Protein AF-S8D5F2-F1 (afdb_monomer)

Nearest PDB structures (foldseek):
  3f8p-assembly1_B  TM=5.602E-01  e=1.508E+00  Saccharolobus solfataricus
  7ona-assembly1_A  TM=5.920E-01  e=3.541E+00  synthetic construct
  7on7-assembly2_B  TM=5.333E-01  e=2.949E+00  synthetic construct
  2zbw-assembly1_A  TM=5.363E-01  e=5.105E+00  Thermus thermophilus HB8
  6o8h-assembly1_A  TM=4.421E-01  e=6.130E+00  [Bacillus] caldotenax

Radius of gyration: 17.45 Å; Cα contacts (8 Å, |Δi|>4): 218; chains: 1; bounding box: 49×61×34 Å

Secondary structure (DSSP, 8-state):
--PPP----TTTT--SS-B---EEPPPHHHHHHHHHTT--HHHHHHTTEEEETTSTTEEEEEEEETTEEEEEEEEETTT--EEE-BT-----BTGGGGTT-SS-EEESSHHHHHHHHHTT--SEEE-SS---SS---SPPPPS--

Foldseek 3Di:
DDDDPDPPDLVVVPPDFWADAAWDADDPVVCVVVVVVVQHPVLCVVQVWTAHPVDPQKIWGFADDPNHTFWIWIAHPPVRDIDIIPRGDQDWRLNVQQVPPPDAAEDADPVVQSVVVSVVHSRYTYGPHGDDPDDDPDDDDPPDD

Solvent-accessible surface area (backbone atoms only — not comparable to full-atom values): 8841 Å² total; per-residue (Å²): 139,80,82,79,79,77,83,83,56,83,76,71,79,62,74,85,66,55,55,69,79,63,72,38,78,66,49,71,71,58,49,50,60,34,48,76,70,68,43,53,69,67,58,37,55,78,57,45,49,29,20,35,69,94,38,86,63,27,41,30,45,49,24,37,55,88,88,39,80,44,38,39,41,37,35,34,68,87,81,64,46,72,53,65,42,49,73,44,65,93,51,42,37,47,50,63,52,41,69,91,51,96,63,76,46,81,38,56,40,68,66,56,30,49,53,38,36,72,73,70,41,59,38,32,24,12,46,76,69,55,84,68,98,62,82,75,90,66,80,75,77,71,97,78,132

Mean predicted aligned error: 8.4 Å

Sequence (145 aa):
MCLEAMDSDPINRIRSRVLVESLEPLGDELLAYFAERKISEGTLRRNNVMQVADRKGTIAFAYKRNGLFVGCKYRTVDEKRFWQARNTEKVLYGLDDIVGADAIVIVEGEIDKLSLEEAGYCNCVSVPAGAPQTVSSKELPPIDQ

InterPro domains:
  IPR027032 Twinkle-like protein [PTHR12873] (22-139)
  IPR034154 Archaeal primase DnaG/twinkle-like, TOPRIM domain [cd01029] (102-131)

Organism: NCBI:txid192259

pLDDT: mean 86.68, std 18.02, range [28.08, 98.75]

Structure (mmCIF, N/CA/C/O backbone):
data_AF-S8D5F2-F1
#
_entry.id   AF-S8D5F2-F1
#
loop_
_atom_site.group_PDB
_atom_site.id
_atom_site.type_symbol
_atom_site.label_atom_id
_atom_site.label_alt_id
_atom_site.label_comp_id
_atom_site.label_asym_id
_atom_site.label_entity_id
_atom_site.label_seq_id
_atom_site.pdbx_PDB_ins_code
_atom_site.Cartn_x
_atom_site.Cartn_y
_atom_site.Cartn_z
_atom_site.occupancy
_atom_site.B_iso_or_equiv
_atom_site.auth_seq_id
_atom_site.auth_comp_id
_atom_site.auth_asym_id
_atom_site.auth_atom_id
_atom_site.pdbx_PDB_model_num
ATOM 1 N N . MET A 1 1 ? 7.718 -46.760 1.731 1.00 33.97 1 MET A N 1
ATOM 2 C CA . MET A 1 1 ? 7.342 -45.539 2.470 1.00 33.97 1 MET A CA 1
ATOM 3 C C . MET A 1 1 ? 8.050 -44.374 1.806 1.00 33.97 1 MET A C 1
ATOM 5 O O . MET A 1 1 ? 9.232 -44.187 2.050 1.00 33.97 1 MET A O 1
ATOM 9 N N . CYS A 1 2 ? 7.372 -43.664 0.910 1.00 28.08 2 CYS A N 1
ATOM 10 C CA . CYS A 1 2 ? 7.868 -42.401 0.371 1.00 28.08 2 CYS A CA 1
ATOM 11 C C . CYS A 1 2 ? 6.977 -41.316 0.965 1.00 28.08 2 CYS A C 1
ATOM 13 O O . CYS A 1 2 ? 5.763 -41.367 0.793 1.00 28.08 2 CYS A O 1
ATOM 15 N N . LEU A 1 3 ? 7.587 -40.431 1.751 1.00 31.59 3 LEU A N 1
ATOM 16 C CA . LEU A 1 3 ? 6.941 -39.262 2.329 1.00 31.59 3 LEU A CA 1
ATOM 17 C C . LEU A 1 3 ? 6.460 -38.362 1.188 1.00 31.59 3 LEU A C 1
ATOM 19 O O . LEU A 1 3 ? 7.270 -37.906 0.382 1.00 31.59 3 LEU A O 1
ATOM 23 N N . GLU A 1 4 ? 5.153 -38.124 1.120 1.00 31.86 4 GLU A N 1
ATOM 24 C CA . GLU A 1 4 ? 4.598 -37.042 0.316 1.00 31.86 4 GLU A CA 1
ATOM 25 C C . GLU A 1 4 ? 5.087 -35.724 0.922 1.00 31.86 4 GLU A C 1
ATOM 27 O O . GLU A 1 4 ? 4.869 -35.440 2.103 1.00 31.86 4 GLU A O 1
ATOM 32 N N . ALA A 1 5 ? 5.824 -34.950 0.128 1.00 35.91 5 ALA A N 1
ATOM 33 C CA . ALA A 1 5 ? 6.259 -33.620 0.507 1.00 35.91 5 ALA A CA 1
ATOM 34 C C . ALA A 1 5 ? 5.017 -32.747 0.720 1.00 35.91 5 ALA A C 1
ATOM 36 O O . ALA A 1 5 ? 4.216 -32.553 -0.194 1.00 35.91 5 ALA A O 1
ATOM 37 N N . MET A 1 6 ? 4.848 -32.246 1.944 1.00 36.91 6 MET A N 1
ATOM 38 C CA . MET A 1 6 ? 3.843 -31.239 2.254 1.00 36.91 6 MET A CA 1
ATOM 39 C C . MET A 1 6 ? 4.216 -29.961 1.501 1.00 36.91 6 MET A C 1
ATOM 41 O O . MET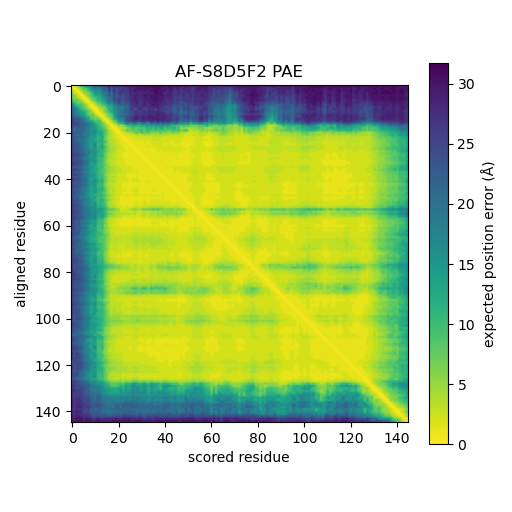 A 1 6 ? 5.208 -29.311 1.819 1.00 36.91 6 MET A O 1
ATOM 45 N N . ASP A 1 7 ? 3.427 -29.652 0.478 1.00 43.16 7 ASP A N 1
ATOM 46 C CA . ASP A 1 7 ? 3.532 -28.464 -0.363 1.00 43.16 7 ASP A CA 1
ATOM 47 C C . ASP A 1 7 ? 3.284 -27.215 0.510 1.00 43.16 7 ASP A C 1
ATOM 49 O O . ASP A 1 7 ? 2.152 -26.906 0.889 1.00 43.16 7 ASP A O 1
ATOM 53 N N . SER A 1 8 ? 4.368 -26.568 0.947 1.00 40.97 8 SER A N 1
ATOM 54 C CA . SER A 1 8 ? 4.374 -25.573 2.029 1.00 40.97 8 SER A CA 1
ATOM 55 C C . SER A 1 8 ? 4.253 -24.124 1.556 1.00 40.97 8 SER A C 1
ATOM 57 O O . SER A 1 8 ? 4.534 -23.216 2.338 1.00 40.97 8 SER A O 1
ATOM 59 N N . ASP A 1 9 ? 3.864 -23.882 0.302 1.00 48.25 9 ASP A N 1
ATOM 60 C CA . ASP A 1 9 ? 3.762 -22.525 -0.235 1.00 48.25 9 ASP A CA 1
ATOM 61 C C . ASP A 1 9 ? 2.292 -22.069 -0.357 1.00 48.25 9 ASP A C 1
ATOM 63 O O . ASP A 1 9 ? 1.594 -22.435 -1.314 1.00 48.25 9 ASP A O 1
ATOM 67 N N . PRO A 1 10 ? 1.768 -21.278 0.603 1.00 47.66 10 PRO A N 1
ATOM 68 C CA . PRO A 1 10 ? 0.375 -20.827 0.601 1.00 47.66 10 PRO A CA 1
ATOM 69 C C . PRO A 1 10 ? 0.013 -19.971 -0.624 1.00 47.66 10 PRO A C 1
ATOM 71 O O . PRO A 1 10 ? -1.173 -19.806 -0.919 1.00 47.66 10 PRO A O 1
ATOM 74 N N . ILE A 1 11 ? 1.005 -19.474 -1.371 1.00 50.41 11 ILE A N 1
ATOM 75 C CA . ILE A 1 11 ? 0.811 -18.715 -2.612 1.00 50.41 11 ILE A CA 1
ATOM 76 C C . ILE A 1 11 ? 0.283 -19.616 -3.745 1.00 50.41 11 ILE A C 1
ATOM 78 O O . ILE A 1 11 ? -0.539 -19.182 -4.554 1.00 50.41 11 ILE A O 1
ATOM 82 N N . ASN A 1 12 ? 0.672 -20.895 -3.793 1.00 42.06 12 ASN A N 1
ATOM 83 C CA . ASN A 1 12 ? 0.370 -21.771 -4.935 1.00 42.06 12 ASN A CA 1
ATOM 84 C C . ASN A 1 12 ? -1.067 -22.332 -4.938 1.00 42.06 12 ASN A C 1
ATOM 86 O O . ASN A 1 12 ? -1.575 -22.744 -5.984 1.00 42.06 12 ASN A O 1
ATOM 90 N N . ARG A 1 13 ? -1.760 -22.323 -3.790 1.00 43.31 13 ARG A N 1
ATOM 91 C CA . ARG A 1 13 ? -3.104 -22.918 -3.636 1.00 43.31 13 ARG A CA 1
ATOM 92 C C . ARG A 1 13 ? -4.239 -22.044 -4.201 1.00 43.31 13 ARG A C 1
ATOM 94 O O . ARG A 1 13 ? -5.366 -22.515 -4.332 1.00 43.31 13 ARG A O 1
ATOM 101 N N . ILE A 1 14 ? -3.955 -20.795 -4.586 1.00 48.59 14 ILE A N 1
ATOM 102 C CA . ILE A 1 14 ? -4.936 -19.769 -5.001 1.00 48.59 14 ILE A CA 1
ATOM 103 C C . ILE A 1 14 ? -4.869 -19.524 -6.523 1.00 48.59 14 ILE A C 1
ATOM 105 O O . ILE A 1 14 ? -4.909 -18.401 -7.010 1.00 48.59 14 ILE A O 1
ATOM 109 N N . ARG A 1 15 ? -4.743 -20.583 -7.329 1.00 47.06 15 ARG A N 1
ATOM 110 C CA . ARG A 1 15 ? -4.660 -20.452 -8.798 1.00 47.06 15 ARG A CA 1
ATOM 111 C C . ARG A 1 15 ? -5.998 -20.388 -9.542 1.00 47.06 15 ARG A C 1
ATOM 113 O O . ARG A 1 15 ? -5.987 -20.341 -10.766 1.00 47.06 15 ARG A O 1
ATOM 120 N N . SER A 1 16 ? -7.158 -20.383 -8.880 1.00 49.75 16 SER A N 1
ATOM 121 C CA . SER A 1 16 ? -8.408 -20.620 -9.622 1.00 49.75 16 SER A CA 1
ATOM 122 C C . SER A 1 16 ? -9.163 -19.392 -10.151 1.00 49.75 16 SER A C 1
ATOM 124 O O . SER A 1 16 ? -10.033 -19.612 -10.991 1.00 49.75 16 SER A O 1
ATOM 126 N N . ARG A 1 17 ? -8.890 -18.128 -9.758 1.00 64.31 17 ARG A N 1
ATOM 127 C CA . ARG A 1 17 ? -9.692 -16.981 -10.279 1.00 64.31 17 ARG A CA 1
ATOM 128 C C . ARG A 1 17 ? -8.997 -15.631 -10.497 1.00 64.31 17 ARG A C 1
ATOM 130 O O . ARG A 1 17 ? -9.383 -14.938 -11.439 1.00 64.31 17 ARG A O 1
ATOM 137 N N . VAL A 1 18 ? -8.011 -15.243 -9.687 1.00 69.38 18 VAL A N 1
ATOM 138 C CA . VAL A 1 18 ? -7.370 -13.919 -9.809 1.00 69.38 18 VAL A CA 1
ATOM 139 C C . VAL A 1 18 ? -6.188 -13.994 -10.773 1.00 69.38 18 VAL A C 1
ATOM 141 O O . VAL A 1 18 ? -5.288 -14.811 -10.591 1.00 69.38 18 VAL A O 1
ATOM 144 N N . LEU A 1 19 ? -6.181 -13.139 -11.797 1.00 77.75 19 LEU A N 1
ATOM 145 C CA . LEU A 1 19 ? -5.074 -13.053 -12.752 1.00 77.75 19 LEU A CA 1
ATOM 146 C C . LEU A 1 19 ? -4.102 -11.963 -12.308 1.00 77.75 19 LEU A C 1
ATOM 148 O O . LEU A 1 19 ? -4.399 -10.774 -12.451 1.00 77.75 19 LEU A O 1
ATOM 152 N N . VAL A 1 20 ? -2.955 -12.383 -11.779 1.00 83.44 20 VAL A N 1
ATOM 153 C CA . VAL A 1 20 ? -1.899 -11.502 -11.268 1.00 83.44 20 VAL A CA 1
ATOM 154 C C . VAL A 1 20 ? -0.629 -11.588 -12.100 1.00 83.44 20 VAL A C 1
ATOM 156 O O . VAL A 1 20 ? -0.319 -12.632 -12.670 1.00 83.44 20 VAL A O 1
ATOM 159 N N . GLU A 1 21 ? 0.104 -10.478 -12.148 1.00 88.88 21 GLU A N 1
ATOM 160 C CA . GLU A 1 21 ? 1.493 -10.460 -12.617 1.00 88.88 21 GLU A CA 1
ATOM 161 C C . GLU A 1 21 ? 2.389 -11.283 -11.666 1.00 88.88 21 GLU A C 1
ATOM 163 O O . GLU A 1 21 ? 2.044 -11.463 -10.496 1.00 88.88 21 GLU A O 1
ATOM 168 N N . SER A 1 22 ? 3.525 -11.791 -12.159 1.00 92.50 22 SER A N 1
ATOM 169 C CA . SER A 1 22 ? 4.485 -12.548 -11.341 1.00 92.50 22 SER A CA 1
ATOM 170 C C . SER A 1 22 ? 5.084 -11.645 -10.261 1.00 92.50 22 SER A C 1
ATOM 172 O O . SER A 1 22 ? 5.640 -10.594 -10.587 1.00 92.50 22 SER A O 1
ATOM 174 N N . LEU A 1 23 ? 4.940 -12.030 -8.990 1.00 94.44 23 LEU A N 1
ATOM 175 C CA . LEU A 1 23 ? 5.378 -11.233 -7.843 1.00 94.44 23 LEU A CA 1
ATOM 176 C C . LEU A 1 23 ? 6.634 -11.820 -7.204 1.00 94.44 23 LEU A C 1
ATOM 178 O O . LEU A 1 23 ? 6.739 -13.034 -7.038 1.00 94.44 23 LEU A O 1
ATOM 182 N N . GLU A 1 24 ? 7.529 -10.948 -6.758 1.00 95.56 24 GLU A N 1
ATOM 183 C CA . GLU A 1 24 ? 8.738 -11.309 -6.017 1.00 95.56 24 GLU A CA 1
ATOM 184 C C . GLU A 1 24 ? 9.010 -10.317 -4.867 1.00 95.56 24 GLU A C 1
ATOM 186 O O . GLU A 1 24 ? 8.381 -9.250 -4.807 1.00 95.56 24 GLU A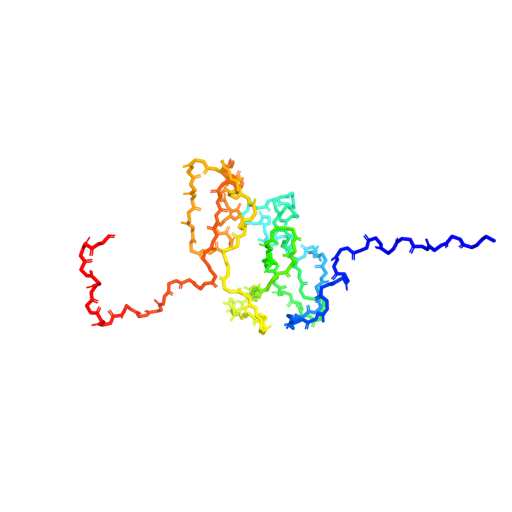 O 1
ATOM 191 N N . PRO A 1 25 ? 9.896 -10.654 -3.910 1.00 96.75 25 PRO A N 1
ATOM 192 C CA . PRO A 1 25 ? 10.306 -9.729 -2.856 1.00 96.75 25 PRO A CA 1
ATOM 193 C C . PRO A 1 25 ? 10.882 -8.417 -3.407 1.00 96.75 25 PRO A C 1
ATOM 195 O O . PRO A 1 25 ? 11.438 -8.382 -4.501 1.00 96.75 25 PRO A O 1
ATOM 198 N N . LEU A 1 26 ? 10.769 -7.336 -2.631 1.00 97.75 26 LEU A N 1
ATOM 199 C CA . LEU A 1 26 ? 11.324 -6.035 -3.008 1.00 97.75 26 LEU A CA 1
ATOM 200 C C . LEU A 1 26 ? 12.853 -6.104 -3.132 1.00 97.75 26 LEU A C 1
ATOM 202 O O . LEU A 1 26 ? 13.530 -6.551 -2.209 1.00 97.75 26 LEU A O 1
ATOM 206 N N . GLY A 1 27 ? 13.382 -5.616 -4.250 1.00 96.88 27 GLY A N 1
ATOM 207 C CA . GLY A 1 27 ? 14.812 -5.393 -4.442 1.00 96.88 27 GLY A CA 1
ATOM 208 C C . GLY A 1 27 ? 15.277 -4.044 -3.889 1.00 96.88 27 GLY A C 1
ATOM 209 O O . GLY A 1 27 ? 14.467 -3.170 -3.564 1.00 96.88 27 GLY A O 1
ATOM 210 N N . ASP A 1 28 ? 16.597 -3.856 -3.851 1.00 97.31 28 ASP A N 1
ATOM 211 C CA . ASP A 1 28 ? 17.270 -2.700 -3.237 1.00 97.31 28 ASP A CA 1
ATOM 212 C C . ASP A 1 28 ? 16.729 -1.341 -3.699 1.00 97.31 28 ASP A C 1
ATOM 214 O O . ASP A 1 28 ? 16.591 -0.418 -2.900 1.00 97.31 28 ASP A O 1
ATOM 218 N N . GLU A 1 29 ? 16.377 -1.213 -4.978 1.00 96.06 29 GLU A N 1
ATOM 219 C CA . GLU A 1 29 ? 15.839 0.029 -5.544 1.00 96.06 29 GLU A CA 1
ATOM 220 C C . GLU A 1 29 ? 14.498 0.426 -4.911 1.00 96.06 29 GLU A C 1
ATOM 222 O O . GLU A 1 29 ? 14.302 1.579 -4.521 1.00 96.06 29 GLU A O 1
ATOM 227 N N . LEU A 1 30 ? 13.575 -0.527 -4.761 1.00 98.00 30 LEU A N 1
ATOM 228 C CA . LEU A 1 30 ? 12.279 -0.254 -4.144 1.00 98.00 30 LEU A CA 1
ATOM 229 C C . L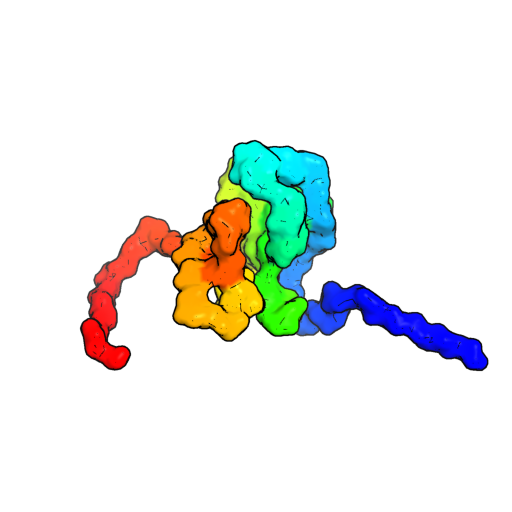EU A 1 30 ? 12.383 -0.158 -2.621 1.00 98.00 30 LEU A C 1
ATOM 231 O O . LEU A 1 30 ? 11.666 0.640 -2.015 1.00 98.00 30 LEU A O 1
ATOM 235 N N . LEU A 1 31 ? 13.303 -0.899 -1.999 1.00 98.44 31 LEU A N 1
ATOM 236 C CA . LEU A 1 31 ? 13.620 -0.719 -0.582 1.00 98.44 31 LEU A CA 1
ATOM 237 C C . LEU A 1 31 ? 14.141 0.699 -0.312 1.00 98.44 31 LEU A C 1
ATOM 239 O O . LEU A 1 31 ? 13.656 1.358 0.607 1.00 98.44 31 LEU A O 1
ATOM 243 N N . ALA A 1 32 ? 15.044 1.216 -1.150 1.00 98.12 32 ALA A N 1
ATOM 244 C CA . ALA A 1 32 ? 15.529 2.592 -1.057 1.00 98.12 32 ALA A CA 1
ATOM 245 C C . ALA A 1 32 ? 14.393 3.614 -1.241 1.00 98.12 32 ALA A C 1
ATOM 247 O O . ALA A 1 32 ? 14.257 4.539 -0.437 1.00 98.12 32 ALA A O 1
ATOM 248 N N . TYR A 1 33 ? 13.513 3.403 -2.226 1.00 98.00 33 TYR A N 1
ATOM 249 C CA . TYR A 1 33 ? 12.329 4.241 -2.447 1.00 98.00 33 TYR A CA 1
ATOM 250 C C . TYR A 1 33 ? 11.424 4.347 -1.205 1.00 98.00 33 TYR A C 1
ATOM 252 O O . TYR A 1 33 ? 10.907 5.428 -0.890 1.00 98.00 33 TYR A O 1
ATOM 260 N N . PHE A 1 34 ? 11.201 3.237 -0.496 1.00 98.50 34 PHE A N 1
ATOM 261 C CA . PHE A 1 34 ? 10.403 3.226 0.732 1.00 98.50 34 PHE A CA 1
ATOM 262 C C . PHE A 1 34 ? 11.165 3.789 1.938 1.00 98.50 34 PHE A C 1
ATOM 264 O O . PHE A 1 34 ? 10.570 4.498 2.753 1.00 98.50 34 PHE A O 1
ATOM 271 N N . ALA A 1 35 ? 12.479 3.578 2.014 1.00 98.31 35 ALA A N 1
ATOM 272 C CA . ALA A 1 35 ? 13.324 4.150 3.058 1.00 98.31 35 ALA A CA 1
ATOM 273 C C . ALA A 1 35 ? 13.345 5.691 3.015 1.00 98.31 35 ALA A C 1
ATOM 275 O O . ALA A 1 35 ? 13.276 6.344 4.060 1.00 98.31 35 ALA A O 1
ATOM 276 N N . GLU A 1 36 ? 13.350 6.297 1.822 1.00 98.06 36 GLU A N 1
ATOM 277 C CA . GLU A 1 36 ? 13.182 7.751 1.654 1.00 98.06 36 GLU A CA 1
ATOM 278 C C . GLU A 1 36 ? 11.856 8.257 2.242 1.00 98.06 36 GLU A C 1
ATOM 280 O O . GLU A 1 36 ? 11.792 9.357 2.793 1.00 98.06 36 GLU A O 1
ATOM 285 N N . ARG A 1 37 ? 10.811 7.422 2.189 1.00 97.56 37 ARG A N 1
ATOM 286 C CA . ARG A 1 37 ? 9.475 7.679 2.754 1.00 97.56 37 ARG A CA 1
ATOM 287 C C . ARG A 1 37 ? 9.346 7.300 4.223 1.00 97.56 37 ARG A C 1
ATOM 289 O O . ARG A 1 37 ? 8.253 7.400 4.768 1.00 97.56 37 ARG A O 1
ATOM 296 N N . LYS A 1 38 ? 10.447 6.894 4.859 1.00 98.38 38 LYS A N 1
ATOM 297 C CA . LYS A 1 38 ? 10.488 6.453 6.260 1.00 98.38 38 LYS A CA 1
ATOM 298 C C . LYS A 1 38 ? 9.591 5.242 6.533 1.00 98.38 38 LYS A C 1
ATOM 300 O O . LYS A 1 38 ? 9.065 5.116 7.628 1.00 98.38 38 LYS A O 1
ATOM 305 N N . ILE A 1 39 ? 9.447 4.356 5.547 1.00 98.75 39 ILE A N 1
ATOM 306 C CA . ILE A 1 39 ? 8.759 3.073 5.700 1.00 98.75 39 ILE A CA 1
ATOM 307 C C . ILE A 1 39 ? 9.815 1.973 5.787 1.00 98.75 39 ILE A C 1
ATOM 309 O O . ILE A 1 39 ? 10.649 1.821 4.894 1.00 98.75 39 ILE A O 1
ATOM 313 N N . SER A 1 40 ? 9.791 1.225 6.884 1.00 98.50 40 SER A N 1
ATOM 314 C CA . SER A 1 40 ? 10.725 0.147 7.180 1.00 98.50 40 SER A CA 1
ATOM 315 C C . SER A 1 40 ? 10.407 -1.121 6.388 1.00 98.50 40 SER A C 1
ATOM 317 O O . SER A 1 40 ? 9.257 -1.420 6.064 1.00 98.50 40 SER A O 1
ATOM 319 N N . GLU A 1 41 ? 11.430 -1.941 6.145 1.00 98.25 41 GLU A N 1
ATOM 320 C CA . GLU A 1 41 ? 11.250 -3.261 5.530 1.00 98.25 41 GLU A CA 1
ATOM 321 C C . GLU A 1 41 ? 10.325 -4.171 6.359 1.00 98.25 41 GLU A C 1
ATOM 323 O O . GLU A 1 41 ? 9.570 -4.972 5.807 1.00 98.25 41 GLU A O 1
ATOM 328 N N . GLY A 1 42 ? 10.334 -4.021 7.689 1.00 98.31 42 GLY A N 1
ATOM 329 C CA . GLY A 1 42 ? 9.435 -4.745 8.588 1.00 98.31 42 GLY A CA 1
ATOM 330 C C . GLY A 1 42 ? 7.965 -4.471 8.273 1.00 98.31 42 GLY A C 1
ATOM 331 O O . GLY A 1 42 ? 7.190 -5.417 8.101 1.00 98.31 42 GLY A O 1
ATOM 332 N N . THR A 1 43 ? 7.611 -3.195 8.117 1.00 98.62 43 THR A N 1
ATOM 333 C CA . THR A 1 43 ? 6.266 -2.759 7.720 1.00 98.62 43 THR A CA 1
ATOM 334 C C . THR A 1 43 ? 5.916 -3.260 6.325 1.00 98.62 43 THR A C 1
ATOM 336 O O . THR A 1 43 ? 4.853 -3.855 6.146 1.00 98.62 43 THR A O 1
ATOM 339 N N . LEU A 1 44 ? 6.816 -3.122 5.342 1.00 98.62 44 LEU A N 1
ATOM 340 C CA . LEU A 1 44 ? 6.595 -3.620 3.973 1.00 98.62 44 LEU A CA 1
ATOM 341 C C . LEU A 1 44 ? 6.289 -5.123 3.956 1.00 98.62 44 LEU A C 1
ATOM 343 O O . LEU A 1 44 ? 5.325 -5.557 3.322 1.00 98.62 44 LEU A O 1
ATOM 347 N N . ARG A 1 45 ? 7.065 -5.908 4.711 1.00 97.81 45 ARG A N 1
ATOM 348 C CA . ARG A 1 45 ? 6.895 -7.358 4.824 1.00 97.81 45 ARG A CA 1
ATOM 349 C C . ARG A 1 45 ? 5.578 -7.732 5.500 1.00 97.81 45 ARG A C 1
ATOM 351 O O . ARG A 1 45 ? 4.862 -8.574 4.962 1.00 97.81 45 ARG A O 1
ATOM 358 N N . ARG A 1 46 ? 5.222 -7.111 6.636 1.00 97.38 46 ARG A N 1
ATOM 359 C CA . ARG A 1 46 ? 3.936 -7.371 7.326 1.00 97.38 46 ARG A CA 1
ATOM 360 C C . ARG A 1 46 ? 2.747 -7.100 6.402 1.00 97.38 46 ARG A C 1
ATOM 362 O O . ARG A 1 46 ? 1.762 -7.834 6.409 1.00 97.38 46 ARG A O 1
ATOM 369 N N . ASN A 1 47 ? 2.895 -6.082 5.561 1.00 97.94 47 ASN A N 1
ATOM 370 C CA . ASN A 1 47 ? 1.886 -5.626 4.622 1.00 97.94 47 ASN A CA 1
ATOM 371 C C . ASN A 1 47 ? 1.832 -6.397 3.302 1.00 97.94 47 ASN A C 1
ATOM 373 O O . ASN A 1 47 ? 0.910 -6.178 2.526 1.00 97.94 47 ASN A O 1
ATOM 377 N N . ASN A 1 48 ? 2.748 -7.333 3.049 1.00 96.69 48 ASN A N 1
ATOM 378 C CA . ASN A 1 48 ? 2.835 -8.047 1.771 1.00 96.69 48 ASN A CA 1
ATOM 379 C C . ASN A 1 48 ? 3.037 -7.090 0.580 1.00 96.69 48 ASN A C 1
ATOM 381 O O . ASN A 1 48 ? 2.455 -7.281 -0.491 1.00 96.69 48 ASN A O 1
ATOM 385 N N . VAL A 1 49 ? 3.858 -6.053 0.771 1.00 98.25 49 VAL A N 1
ATOM 386 C CA . VAL A 1 49 ? 4.330 -5.218 -0.335 1.00 98.25 49 VAL A CA 1
ATOM 387 C C . VAL A 1 49 ? 5.405 -5.994 -1.090 1.00 98.25 49 VAL A C 1
ATOM 389 O O . VAL A 1 49 ? 6.375 -6.471 -0.503 1.00 98.25 49 VAL A O 1
ATOM 392 N N . MET A 1 50 ? 5.208 -6.135 -2.394 1.00 97.62 50 MET A N 1
ATOM 393 C CA . MET A 1 50 ? 6.055 -6.910 -3.298 1.00 97.62 50 MET A CA 1
ATOM 394 C C . MET A 1 50 ? 6.396 -6.073 -4.533 1.00 97.62 50 MET A C 1
ATOM 396 O O . MET A 1 50 ? 5.957 -4.927 -4.661 1.00 97.62 50 MET A O 1
ATOM 400 N N . GLN A 1 51 ? 7.152 -6.648 -5.463 1.00 97.69 51 GLN A N 1
ATOM 401 C CA . GLN A 1 51 ? 7.366 -6.077 -6.791 1.00 97.69 51 GLN A CA 1
ATOM 402 C C . GLN A 1 51 ? 6.976 -7.055 -7.891 1.00 97.69 51 GLN A C 1
ATOM 404 O O . GLN A 1 51 ? 6.821 -8.250 -7.646 1.00 97.69 51 GLN A O 1
ATOM 409 N N . VAL A 1 52 ? 6.807 -6.538 -9.106 1.00 96.69 52 VAL A N 1
ATOM 410 C CA . VAL A 1 52 ? 6.601 -7.371 -10.295 1.00 96.69 52 VAL A CA 1
ATOM 411 C C . VAL A 1 52 ? 7.955 -7.805 -10.851 1.00 96.69 52 VAL A C 1
ATOM 413 O O . VAL A 1 52 ? 8.750 -6.948 -11.232 1.00 96.69 52 VAL A O 1
ATOM 416 N N . ALA A 1 53 ? 8.179 -9.116 -10.954 1.00 91.94 53 ALA A N 1
ATOM 417 C CA . ALA A 1 53 ? 9.467 -9.691 -11.355 1.00 91.94 53 ALA A CA 1
ATOM 418 C C . ALA A 1 53 ? 9.948 -9.193 -12.730 1.00 91.94 53 ALA A C 1
ATOM 420 O O . ALA A 1 53 ? 11.080 -8.748 -12.897 1.00 91.94 53 ALA A O 1
ATOM 421 N N . ASP A 1 54 ? 9.046 -9.166 -13.712 1.00 88.81 54 ASP A N 1
ATOM 422 C CA . ASP A 1 54 ? 9.383 -8.807 -15.095 1.00 88.81 54 ASP A CA 1
ATOM 423 C C . ASP A 1 54 ? 9.147 -7.319 -15.416 1.00 88.81 54 ASP A C 1
ATOM 425 O O . ASP A 1 54 ? 9.146 -6.914 -16.583 1.00 88.81 54 ASP A O 1
ATOM 429 N N . ARG A 1 55 ? 8.902 -6.475 -14.401 1.00 91.19 55 ARG A N 1
ATOM 430 C CA . ARG A 1 55 ? 8.639 -5.043 -14.597 1.00 91.19 55 ARG A CA 1
ATOM 431 C C . ARG A 1 55 ? 9.282 -4.198 -13.504 1.00 91.19 55 ARG A C 1
ATOM 433 O O . ARG A 1 55 ? 8.671 -3.876 -12.485 1.00 91.19 55 ARG A O 1
ATOM 440 N N . LYS A 1 56 ? 10.507 -3.760 -13.792 1.00 91.19 56 LYS A N 1
ATOM 441 C CA . LYS A 1 56 ? 11.296 -2.864 -12.942 1.00 91.19 56 LYS A CA 1
ATOM 442 C C . LYS A 1 56 ? 10.482 -1.653 -12.454 1.00 91.19 56 LYS A C 1
ATOM 444 O O . LYS A 1 56 ? 9.665 -1.103 -13.192 1.00 91.19 56 LYS A O 1
ATOM 449 N N . GLY A 1 57 ? 10.702 -1.253 -11.200 1.00 95.19 57 GLY A N 1
ATOM 450 C CA . GLY A 1 57 ? 10.079 -0.063 -10.609 1.00 95.19 57 GLY A CA 1
ATOM 451 C C . GLY A 1 57 ? 8.566 -0.182 -10.385 1.00 95.19 57 GLY A C 1
ATOM 452 O O . GLY A 1 57 ? 7.893 0.835 -10.203 1.00 95.19 57 GLY A O 1
ATOM 453 N N . THR A 1 58 ? 8.012 -1.399 -10.421 1.00 97.88 58 THR A N 1
ATOM 454 C CA . THR A 1 58 ? 6.585 -1.646 -10.184 1.00 97.88 58 THR A CA 1
ATOM 455 C C . THR A 1 58 ? 6.359 -2.251 -8.811 1.00 97.88 58 THR A C 1
ATOM 457 O O . THR A 1 58 ? 6.706 -3.402 -8.560 1.00 97.88 58 THR A O 1
ATOM 460 N N . ILE A 1 59 ? 5.711 -1.476 -7.949 1.00 98.31 59 ILE A N 1
ATOM 461 C CA . ILE A 1 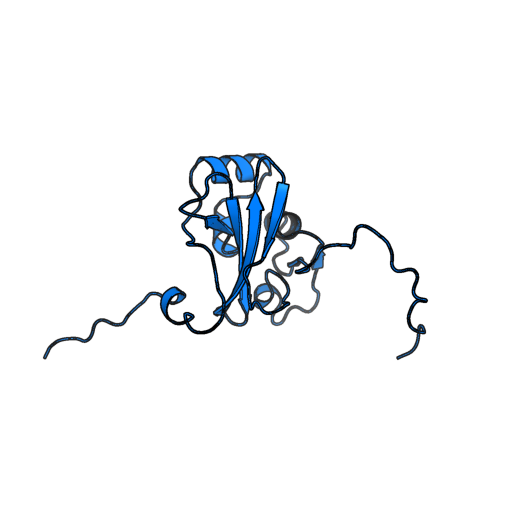59 ? 5.268 -1.894 -6.622 1.00 98.31 59 ILE A CA 1
ATOM 462 C C . ILE A 1 59 ? 3.950 -2.655 -6.765 1.00 98.31 59 ILE A C 1
ATOM 464 O O . ILE A 1 59 ? 3.055 -2.221 -7.494 1.00 98.31 59 ILE A O 1
ATOM 468 N N . ALA A 1 60 ? 3.819 -3.756 -6.035 1.00 97.75 60 ALA A N 1
ATOM 469 C CA . ALA A 1 60 ? 2.623 -4.574 -5.933 1.00 97.75 60 ALA A CA 1
ATOM 470 C C . ALA A 1 60 ? 2.113 -4.583 -4.483 1.00 97.75 60 ALA A C 1
ATOM 472 O O . ALA A 1 60 ? 2.800 -5.029 -3.566 1.00 97.75 60 ALA A O 1
ATOM 473 N N . PHE A 1 61 ? 0.886 -4.109 -4.281 1.00 97.69 61 PHE A N 1
ATOM 474 C CA . PHE A 1 61 ? 0.167 -4.175 -3.011 1.00 97.69 61 PHE A CA 1
ATOM 475 C C . PHE A 1 61 ? -0.761 -5.392 -3.040 1.00 97.69 61 PHE A C 1
ATOM 477 O O . PHE A 1 61 ? -1.735 -5.414 -3.801 1.00 97.69 61 PHE A O 1
ATOM 484 N N . ALA A 1 62 ? -0.440 -6.430 -2.265 1.00 95.12 62 ALA A N 1
ATOM 485 C CA . ALA A 1 62 ? -1.206 -7.674 -2.221 1.00 95.12 62 ALA A CA 1
ATOM 486 C C . ALA A 1 62 ? -2.383 -7.577 -1.236 1.00 95.12 62 ALA A C 1
ATOM 488 O O . ALA A 1 62 ? -2.197 -7.437 -0.030 1.00 95.12 62 ALA A O 1
ATOM 489 N N . TYR A 1 63 ? -3.609 -7.698 -1.742 1.00 95.44 63 TYR A N 1
ATOM 490 C CA . TYR A 1 63 ? -4.827 -7.668 -0.935 1.00 95.44 63 TYR A CA 1
ATOM 491 C C . TYR A 1 63 ? -5.132 -9.069 -0.426 1.00 95.44 63 TYR A C 1
ATOM 493 O O . TYR A 1 63 ? -5.150 -10.035 -1.199 1.00 95.44 63 TYR A O 1
ATOM 501 N N . LYS A 1 64 ? -5.411 -9.163 0.874 1.00 93.69 64 LYS A N 1
ATOM 502 C CA . LYS A 1 64 ? -5.741 -10.414 1.549 1.00 93.69 64 LYS A CA 1
ATOM 503 C C . LYS A 1 64 ? -7.066 -10.326 2.296 1.00 93.69 64 LYS A C 1
ATOM 505 O O . LYS A 1 64 ? -7.480 -9.247 2.718 1.00 93.69 64 LYS A O 1
ATOM 510 N N . ARG A 1 65 ? -7.719 -11.478 2.418 1.00 94.12 65 ARG A N 1
ATOM 511 C CA . ARG A 1 65 ? -8.885 -11.717 3.266 1.00 94.12 65 ARG A CA 1
ATOM 512 C C . ARG A 1 65 ? -8.730 -13.087 3.912 1.00 94.12 65 ARG A C 1
ATOM 514 O O . ARG A 1 65 ? -8.614 -14.085 3.203 1.00 94.12 65 ARG A O 1
ATOM 521 N N . ASN A 1 66 ? -8.761 -13.147 5.236 1.00 93.62 66 ASN A N 1
ATOM 522 C CA . ASN A 1 66 ? -8.515 -14.354 6.026 1.00 93.62 66 ASN A CA 1
ATOM 523 C C . ASN A 1 66 ? -7.179 -15.030 5.661 1.00 93.62 66 ASN A C 1
ATOM 525 O O . ASN A 1 66 ? -7.109 -16.248 5.497 1.00 93.62 66 ASN A O 1
ATOM 529 N N . GLY A 1 67 ? -6.132 -14.233 5.438 1.00 91.00 67 GLY A N 1
ATOM 530 C CA . GLY A 1 67 ? -4.814 -14.691 4.998 1.00 91.00 67 GLY A CA 1
ATOM 531 C C . GLY A 1 67 ? -4.738 -15.125 3.528 1.00 91.00 67 GLY A C 1
ATOM 532 O O . GLY A 1 67 ? -3.637 -15.341 3.017 1.00 91.00 67 GLY A O 1
ATOM 533 N N . LEU A 1 68 ? -5.871 -15.217 2.825 1.00 91.38 68 LEU A N 1
ATOM 534 C CA . LEU A 1 68 ? -5.941 -15.619 1.423 1.00 91.38 68 LEU A CA 1
ATOM 535 C C . LEU A 1 68 ? -5.792 -14.411 0.508 1.00 91.38 68 LEU A C 1
ATOM 537 O O . LEU A 1 68 ? -6.416 -13.376 0.716 1.00 91.38 68 LEU A O 1
ATOM 541 N N . PHE A 1 69 ? -4.994 -14.565 -0.538 1.00 90.75 69 PHE A N 1
ATOM 542 C CA . PHE A 1 69 ? -4.816 -13.561 -1.574 1.00 90.75 69 PHE A CA 1
ATOM 543 C C . PHE A 1 69 ? -6.092 -13.397 -2.417 1.00 90.75 69 PHE A C 1
ATOM 545 O O . PHE A 1 69 ? -6.581 -14.366 -2.994 1.00 90.75 69 PHE A O 1
ATOM 552 N N . VAL A 1 70 ? -6.611 -12.172 -2.523 1.00 92.81 70 VAL A N 1
ATOM 553 C CA . VAL A 1 70 ? -7.865 -11.869 -3.250 1.00 92.81 70 VAL A CA 1
ATOM 554 C C . VAL A 1 70 ? -7.712 -10.783 -4.316 1.00 92.81 70 VAL A C 1
ATOM 556 O O . VAL A 1 70 ? -8.621 -10.557 -5.119 1.00 92.81 70 VAL A O 1
ATOM 559 N N . GLY A 1 71 ? -6.556 -10.120 -4.368 1.00 93.00 71 GLY A N 1
ATOM 560 C CA . GLY A 1 71 ? -6.265 -9.156 -5.415 1.00 93.00 71 GLY A CA 1
ATOM 561 C C . GLY A 1 71 ? -4.913 -8.482 -5.291 1.00 93.00 71 GLY A C 1
ATOM 562 O O . GLY A 1 71 ? -4.184 -8.666 -4.322 1.00 93.00 71 GLY A O 1
ATOM 563 N N . CYS A 1 72 ? -4.580 -7.688 -6.303 1.00 94.75 72 CYS A N 1
ATOM 564 C CA . CYS A 1 72 ? -3.369 -6.887 -6.310 1.00 94.75 72 CYS A CA 1
ATOM 565 C C . CYS A 1 72 ? -3.614 -5.552 -6.990 1.00 94.75 72 CYS A C 1
ATOM 567 O O . CYS A 1 72 ? -4.271 -5.493 -8.035 1.00 94.75 72 CYS A O 1
ATOM 569 N N . LYS A 1 73 ? -3.053 -4.499 -6.403 1.00 95.38 73 LYS A N 1
ATOM 570 C CA . LYS A 1 73 ? -2.962 -3.180 -7.014 1.00 95.38 73 LYS A CA 1
ATOM 571 C C . LYS A 1 73 ? -1.501 -2.865 -7.250 1.00 95.38 73 LYS A C 1
ATOM 573 O O . LYS A 1 73 ? -0.656 -3.097 -6.392 1.00 95.38 73 LYS A O 1
ATOM 578 N N . TYR A 1 74 ? -1.227 -2.319 -8.415 1.00 96.00 74 TYR A N 1
ATOM 579 C CA . TYR A 1 74 ? 0.112 -2.046 -8.881 1.00 96.00 74 TYR A CA 1
ATOM 580 C C . TYR A 1 74 ? 0.319 -0.549 -9.023 1.00 96.00 74 TYR A C 1
ATOM 582 O O . TYR A 1 74 ? -0.625 0.188 -9.331 1.00 96.00 74 TYR A O 1
ATOM 590 N N . ARG A 1 75 ? 1.559 -0.112 -8.819 1.00 96.06 75 ARG A N 1
ATOM 591 C CA . ARG A 1 75 ? 1.976 1.271 -9.019 1.00 96.06 75 ARG A CA 1
ATOM 592 C C . ARG A 1 75 ? 3.381 1.327 -9.607 1.00 96.06 75 ARG A C 1
ATOM 594 O O . ARG A 1 75 ? 4.294 0.749 -9.026 1.00 96.06 75 ARG A O 1
ATOM 601 N N . THR A 1 76 ? 3.586 2.079 -10.688 1.00 96.81 76 THR A N 1
ATOM 602 C CA . THR A 1 76 ? 4.950 2.447 -11.109 1.00 96.81 76 THR A CA 1
ATOM 603 C C . THR A 1 76 ? 5.507 3.579 -10.246 1.00 96.81 76 THR A C 1
ATOM 605 O O . THR A 1 76 ? 4.789 4.523 -9.908 1.00 96.81 76 THR A O 1
ATOM 608 N N . VAL A 1 77 ? 6.789 3.508 -9.892 1.00 94.81 77 VAL A N 1
ATOM 609 C CA . VAL A 1 77 ? 7.468 4.563 -9.122 1.00 94.81 77 VAL A CA 1
ATOM 610 C C . VAL A 1 77 ? 7.572 5.864 -9.924 1.00 94.81 77 VAL A C 1
ATOM 612 O O . VAL A 1 77 ? 7.159 6.912 -9.421 1.00 94.81 77 VAL A O 1
ATOM 615 N N . ASP A 1 78 ? 8.036 5.777 -11.172 1.00 90.56 78 ASP A N 1
ATOM 616 C CA . ASP A 1 78 ? 8.362 6.942 -12.006 1.00 90.56 78 ASP A CA 1
ATOM 617 C C . ASP A 1 78 ? 7.109 7.672 -12.504 1.00 90.56 78 ASP A C 1
ATOM 619 O O . ASP A 1 78 ? 6.874 8.838 -12.189 1.00 90.56 78 ASP A O 1
ATOM 623 N N . GLU A 1 79 ? 6.256 6.963 -13.249 1.00 90.50 79 GLU A N 1
ATOM 624 C CA . GLU A 1 79 ? 5.056 7.542 -13.871 1.00 90.50 79 GLU A CA 1
ATOM 625 C C . GLU A 1 79 ? 3.869 7.638 -12.899 1.00 90.50 79 GLU A C 1
ATOM 627 O O . GLU A 1 79 ? 2.836 8.213 -13.242 1.00 90.50 79 GLU A O 1
ATOM 632 N N . LYS A 1 80 ? 3.980 7.052 -11.695 1.00 90.44 80 LYS A N 1
ATOM 633 C CA . LYS A 1 80 ? 2.894 6.962 -10.699 1.00 90.44 80 LYS A CA 1
ATOM 634 C C . LYS A 1 80 ? 1.595 6.413 -11.298 1.00 90.44 80 LYS A C 1
ATOM 636 O O . LYS A 1 80 ? 0.504 6.827 -10.910 1.00 90.44 80 LYS A O 1
ATOM 641 N N . ARG A 1 81 ? 1.705 5.479 -12.245 1.00 92.75 81 ARG A N 1
ATOM 642 C CA . ARG A 1 81 ? 0.549 4.843 -12.885 1.00 92.75 81 ARG A CA 1
ATOM 643 C C . ARG A 1 81 ? 0.041 3.717 -12.024 1.00 92.75 81 ARG A C 1
ATOM 645 O O . ARG A 1 81 ? 0.837 2.918 -11.547 1.00 92.75 81 ARG A O 1
ATOM 652 N N . PHE A 1 82 ? -1.277 3.634 -11.898 1.00 93.12 82 PHE A N 1
ATOM 653 C CA . PHE A 1 82 ? -1.948 2.617 -11.104 1.00 93.12 82 PHE A CA 1
ATOM 654 C C . PHE A 1 82 ? -2.800 1.708 -11.977 1.00 93.12 82 PHE A C 1
ATOM 656 O O . PHE A 1 82 ? -3.486 2.170 -12.889 1.00 93.12 82 PHE A O 1
ATOM 663 N N . TRP A 1 83 ? -2.787 0.418 -11.665 1.00 93.25 83 TRP A N 1
ATOM 664 C CA . TRP A 1 83 ? -3.720 -0.556 -12.223 1.00 93.25 83 TRP A CA 1
ATOM 665 C C . TRP A 1 83 ? -3.980 -1.668 -11.211 1.00 93.25 83 TRP A C 1
ATOM 667 O O . TRP A 1 83 ? -3.339 -1.736 -10.164 1.00 93.25 83 TRP A O 1
ATOM 677 N N . GLN A 1 84 ? -4.961 -2.517 -11.494 1.00 92.62 84 GLN A N 1
ATOM 678 C CA . GLN A 1 84 ? -5.340 -3.629 -10.626 1.00 92.62 84 GLN A CA 1
ATOM 679 C C . GLN A 1 84 ? -5.377 -4.922 -11.429 1.00 92.62 84 GLN A C 1
ATOM 681 O O . GLN A 1 84 ? -5.671 -4.914 -12.629 1.00 92.62 84 GLN A O 1
ATOM 686 N N . ALA A 1 85 ? -5.077 -6.026 -10.751 1.00 92.06 85 ALA A N 1
ATOM 687 C CA . ALA A 1 85 ? -5.269 -7.365 -11.282 1.00 92.06 85 ALA A CA 1
ATOM 688 C C . ALA A 1 85 ? -6.729 -7.567 -11.727 1.00 92.06 85 ALA A C 1
ATOM 690 O O . ALA A 1 85 ? -7.655 -6.925 -11.225 1.00 92.06 85 ALA A O 1
ATOM 691 N N . ARG A 1 86 ? -6.944 -8.459 -12.698 1.00 87.94 86 ARG A N 1
ATOM 692 C CA . ARG A 1 86 ? -8.296 -8.776 -13.183 1.00 87.94 86 ARG A CA 1
ATOM 693 C C . ARG A 1 86 ? -8.954 -9.813 -12.276 1.00 87.94 86 ARG A C 1
ATOM 695 O O . ARG A 1 86 ? -8.268 -10.650 -11.691 1.00 87.94 86 ARG A O 1
ATOM 702 N N . ASN A 1 87 ? -10.288 -9.793 -12.238 1.00 86.62 87 ASN A N 1
ATOM 703 C CA . ASN A 1 87 ? -11.118 -10.713 -11.449 1.00 86.62 87 ASN A CA 1
ATOM 704 C C . ASN A 1 87 ? -10.802 -10.675 -9.945 1.00 86.62 87 ASN A C 1
ATOM 706 O O . ASN A 1 87 ? -10.796 -11.711 -9.282 1.00 86.62 87 ASN A O 1
ATOM 710 N N . THR A 1 88 ? -10.515 -9.484 -9.421 1.00 86.62 88 THR A N 1
ATOM 711 C CA . THR A 1 88 ? -10.258 -9.253 -7.999 1.00 86.62 88 THR A CA 1
ATOM 712 C C . THR A 1 88 ? -11.539 -8.927 -7.247 1.00 86.62 88 THR A C 1
ATOM 714 O O . THR A 1 88 ? -12.487 -8.354 -7.794 1.00 86.62 88 THR A O 1
ATOM 717 N N . GLU A 1 89 ? -11.557 -9.259 -5.961 1.00 86.06 89 GLU A N 1
ATOM 718 C CA . GLU A 1 89 ? -12.581 -8.752 -5.055 1.00 86.06 89 GLU A CA 1
ATOM 719 C C . GLU A 1 89 ? -12.296 -7.286 -4.703 1.00 86.06 89 GLU A C 1
ATOM 721 O O . GLU A 1 89 ? -11.151 -6.894 -4.469 1.00 86.06 89 GLU A O 1
ATOM 726 N N . LYS A 1 90 ? -13.346 -6.463 -4.610 1.00 87.75 90 LYS A N 1
ATOM 727 C CA . LYS A 1 90 ? -13.222 -5.097 -4.086 1.00 87.75 90 LYS A CA 1
ATOM 728 C C . LYS A 1 90 ? -13.197 -5.147 -2.563 1.00 87.75 90 LYS A C 1
ATOM 730 O O . LYS A 1 90 ? -14.246 -5.144 -1.924 1.00 87.75 90 LYS A O 1
ATOM 735 N N . VAL A 1 91 ? -11.998 -5.217 -1.996 1.0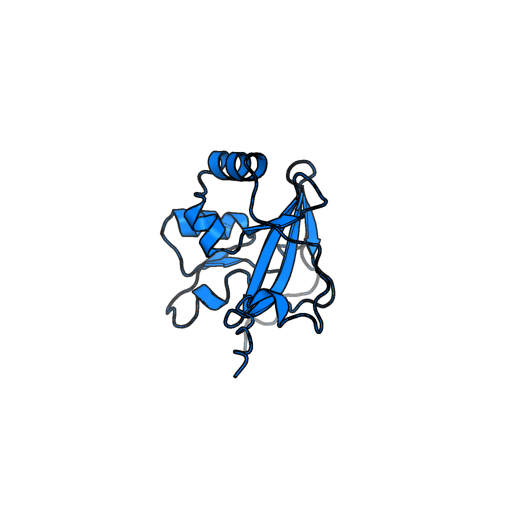0 93.56 91 VAL A N 1
ATOM 736 C CA . VAL A 1 91 ? -11.774 -5.281 -0.545 1.00 93.56 91 VAL A CA 1
ATOM 737 C C . VAL A 1 91 ? -10.836 -4.168 -0.092 1.00 93.56 91 VAL A C 1
ATOM 739 O O . VAL A 1 91 ? -10.107 -3.602 -0.901 1.00 93.56 91 VAL A O 1
ATOM 742 N N . LEU A 1 92 ? -10.852 -3.852 1.201 1.00 96.75 92 L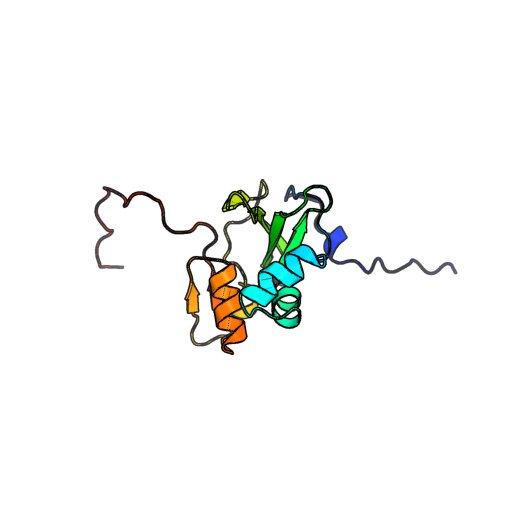EU A N 1
ATOM 743 C CA . LEU A 1 92 ? -9.899 -2.912 1.785 1.00 96.75 92 LEU A CA 1
ATOM 744 C C . LEU A 1 92 ? -8.500 -3.541 1.852 1.00 96.75 92 LEU A C 1
ATOM 746 O O . LEU A 1 92 ? -8.360 -4.736 2.123 1.00 96.75 92 LEU A O 1
ATOM 750 N N . TYR A 1 93 ? -7.460 -2.746 1.621 1.00 97.62 93 TYR A N 1
ATOM 751 C CA . TYR A 1 93 ? -6.085 -3.194 1.842 1.00 97.62 93 TYR A CA 1
ATOM 752 C C . TYR A 1 93 ? -5.802 -3.238 3.345 1.00 97.62 93 TYR A C 1
ATOM 754 O O . TYR A 1 93 ? -6.062 -2.254 4.034 1.00 97.62 93 TYR A O 1
ATOM 762 N N . GLY A 1 94 ? -5.282 -4.359 3.852 1.00 97.19 94 GLY A N 1
ATOM 763 C CA . GLY A 1 94 ? -5.116 -4.580 5.295 1.00 97.19 94 GLY A CA 1
ATOM 764 C C . GLY A 1 94 ? -6.386 -5.056 6.009 1.00 97.19 94 GLY A C 1
ATOM 765 O O . GLY A 1 94 ? -6.472 -4.924 7.221 1.00 97.19 94 GLY A O 1
ATOM 766 N N . LEU A 1 95 ? -7.377 -5.603 5.289 1.00 97.19 95 LEU A N 1
ATOM 767 C CA . LEU A 1 95 ? -8.653 -6.057 5.871 1.00 97.19 95 LEU A CA 1
ATOM 768 C C . LEU A 1 95 ? -8.480 -6.989 7.085 1.00 97.19 95 LEU A C 1
ATOM 770 O O . LEU A 1 95 ? -9.257 -6.916 8.032 1.00 97.19 95 LEU A O 1
ATOM 774 N N . ASP A 1 96 ? -7.455 -7.835 7.067 1.00 96.69 96 ASP A N 1
ATOM 775 C CA . ASP A 1 96 ? -7.177 -8.770 8.160 1.00 96.69 96 ASP A CA 1
ATOM 776 C C . ASP A 1 96 ? -6.628 -8.072 9.422 1.00 96.69 96 ASP A C 1
ATOM 778 O O . ASP A 1 96 ? -6.752 -8.613 10.517 1.00 96.69 96 ASP A O 1
ATOM 782 N N . ASP A 1 97 ? -6.079 -6.858 9.299 1.00 96.62 97 ASP A N 1
ATOM 783 C CA . ASP A 1 97 ? -5.501 -6.098 10.417 1.00 96.62 97 ASP A CA 1
ATOM 784 C C . ASP A 1 97 ? -6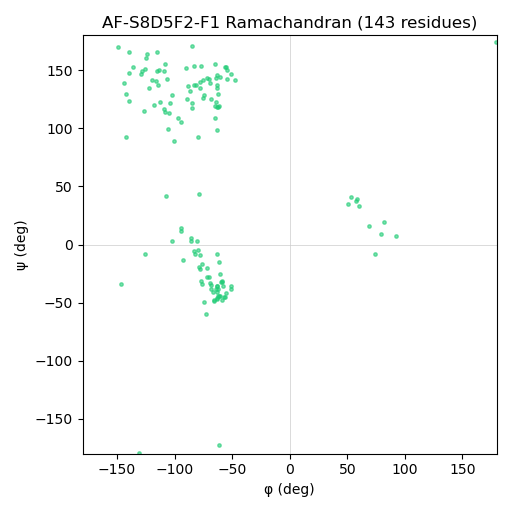.557 -5.451 11.326 1.00 96.62 97 ASP A C 1
ATOM 786 O O . ASP A 1 97 ? -6.248 -5.042 12.444 1.00 96.62 97 ASP A O 1
ATOM 790 N N . ILE A 1 98 ? -7.802 -5.338 10.855 1.00 97.31 98 ILE A N 1
ATOM 791 C CA . ILE A 1 98 ? -8.896 -4.693 11.596 1.00 97.31 98 ILE A CA 1
ATOM 792 C C . ILE A 1 98 ? -9.859 -5.688 12.249 1.00 97.31 98 ILE A C 1
ATOM 794 O O . ILE A 1 98 ? -10.857 -5.287 12.850 1.00 97.31 98 ILE A O 1
ATOM 798 N N . VAL A 1 99 ? -9.590 -6.990 12.138 1.00 96.25 99 VAL A N 1
ATOM 799 C CA . VAL A 1 99 ? -10.435 -8.022 12.745 1.00 96.25 99 VAL A CA 1
ATOM 800 C C . VAL A 1 99 ? -10.412 -7.873 14.268 1.00 96.25 99 VAL A C 1
ATOM 802 O O . VAL A 1 99 ? -9.370 -8.016 14.900 1.00 96.25 99 VAL A O 1
ATOM 805 N N . GLY A 1 100 ? -11.580 -7.603 14.858 1.00 95.94 100 GLY A N 1
ATOM 806 C CA . GLY A 1 100 ? -11.741 -7.433 16.306 1.00 95.94 100 GLY A CA 1
ATOM 807 C C . GLY A 1 100 ? -11.313 -6.067 16.854 1.00 95.94 100 GLY A C 1
ATOM 808 O O . GLY A 1 100 ? -11.257 -5.913 18.069 1.00 95.94 100 GLY A O 1
ATOM 809 N N . ALA A 1 101 ? -11.013 -5.086 15.997 1.00 96.88 101 ALA A N 1
ATOM 810 C CA . ALA A 1 101 ? -10.693 -3.730 16.434 1.00 96.88 101 ALA A CA 1
ATOM 811 C C . ALA A 1 101 ? -11.963 -2.938 16.801 1.00 96.88 101 ALA A C 1
ATOM 813 O O . ALA A 1 101 ? -12.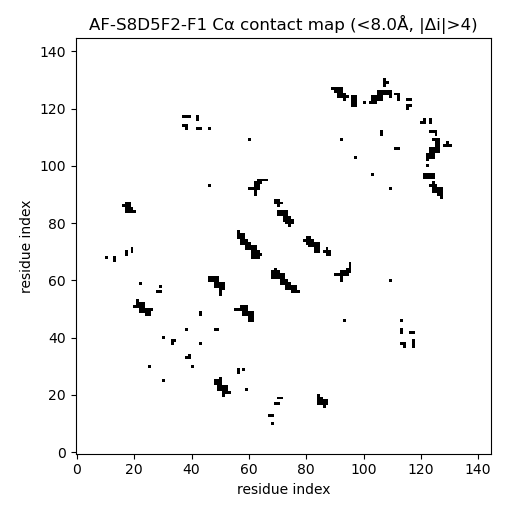925 -2.918 16.034 1.00 96.88 101 ALA A O 1
ATOM 814 N N . ASP A 1 102 ? -11.938 -2.227 17.933 1.00 97.06 102 ASP A N 1
ATOM 815 C CA . ASP A 1 102 ? -13.047 -1.359 18.374 1.00 97.06 102 ASP A CA 1
ATOM 816 C C . ASP A 1 102 ? -13.178 -0.083 17.526 1.00 97.06 102 ASP A C 1
ATOM 818 O O . ASP A 1 102 ? -14.257 0.492 17.387 1.00 97.06 102 ASP A O 1
ATOM 822 N N . ALA A 1 103 ? -12.062 0.370 16.955 1.00 96.25 103 ALA A N 1
ATOM 823 C CA . ALA A 1 103 ? -11.982 1.519 16.067 1.00 96.25 103 ALA A CA 1
ATOM 824 C C . ALA A 1 103 ? -11.024 1.209 14.918 1.00 96.25 103 ALA A C 1
ATOM 826 O O . ALA A 1 103 ? -10.030 0.503 15.100 1.00 96.25 103 ALA A O 1
ATOM 827 N N . ILE A 1 104 ? -11.301 1.772 13.743 1.00 97.88 104 ILE A N 1
ATOM 828 C CA . ILE A 1 104 ? -10.474 1.601 12.546 1.00 97.88 104 ILE A CA 1
ATOM 829 C C . ILE A 1 104 ? -10.141 2.957 11.934 1.00 97.88 104 ILE A C 1
ATOM 831 O O . ILE A 1 104 ? -10.955 3.880 11.970 1.00 97.88 104 ILE A O 1
ATOM 835 N N . VAL A 1 105 ? -8.954 3.061 11.340 1.00 98.00 105 VAL A N 1
ATOM 836 C CA . VAL A 1 105 ? -8.562 4.209 10.518 1.00 98.00 105 VAL A CA 1
ATOM 837 C C . VAL A 1 105 ? -8.670 3.817 9.051 1.00 98.00 105 VAL A C 1
ATOM 839 O O . VAL A 1 105 ? -8.134 2.792 8.633 1.00 98.00 105 VAL A O 1
ATOM 842 N N . ILE A 1 106 ? -9.372 4.628 8.263 1.00 97.69 106 ILE A N 1
ATOM 843 C CA . ILE A 1 106 ? -9.508 4.421 6.821 1.00 97.69 106 ILE A CA 1
ATOM 844 C C . ILE A 1 106 ? -8.783 5.558 6.110 1.00 97.69 106 ILE A C 1
ATOM 846 O O . ILE A 1 106 ? -9.107 6.726 6.317 1.00 97.69 106 ILE A O 1
ATOM 850 N N . VAL A 1 107 ? -7.820 5.205 5.263 1.00 97.25 107 VAL A N 1
ATOM 851 C CA . VAL A 1 107 ? -7.057 6.148 4.436 1.00 97.25 107 VAL A CA 1
ATOM 852 C C . VAL A 1 107 ? -7.316 5.935 2.950 1.00 97.25 107 VAL A C 1
ATOM 854 O O . VAL A 1 107 ? -7.870 4.917 2.524 1.00 97.25 107 VAL A O 1
ATOM 857 N N . GLU A 1 108 ? -6.915 6.912 2.140 1.00 95.12 108 GLU A N 1
ATOM 858 C CA . GLU A 1 108 ? -7.109 6.845 0.696 1.00 95.12 108 GLU A CA 1
ATOM 859 C C . GLU A 1 108 ? -6.136 5.860 0.031 1.00 95.12 108 GLU A C 1
ATOM 861 O O . GLU A 1 108 ? -6.556 5.016 -0.763 1.00 95.12 108 GLU A O 1
ATOM 866 N N . GLY A 1 109 ? -4.840 5.966 0.338 1.00 95.25 109 GLY A N 1
ATOM 867 C CA . GLY A 1 109 ? -3.787 5.246 -0.371 1.00 95.25 109 GLY A CA 1
ATOM 868 C C . GLY A 1 109 ? -3.137 4.117 0.421 1.00 95.25 109 GLY A C 1
ATOM 869 O O . GLY A 1 109 ? -3.060 4.136 1.648 1.00 95.25 109 GLY A O 1
ATOM 870 N N . GLU A 1 110 ? -2.578 3.145 -0.303 1.00 97.69 110 GLU A N 1
ATOM 871 C CA . GLU A 1 110 ? -1.837 2.035 0.305 1.00 97.69 110 GLU A CA 1
ATOM 872 C C . GLU A 1 110 ? -0.584 2.534 1.039 1.00 97.69 110 GLU A C 1
ATOM 874 O O . GLU A 1 110 ? -0.254 2.016 2.096 1.00 97.69 110 GLU A O 1
ATOM 879 N N . ILE A 1 111 ? 0.093 3.569 0.525 1.00 97.25 111 ILE A N 1
ATOM 880 C CA . ILE A 1 111 ? 1.273 4.155 1.185 1.00 97.25 111 ILE A CA 1
ATOM 881 C C . ILE A 1 111 ? 0.884 4.867 2.486 1.00 97.25 111 ILE A C 1
ATOM 883 O O . ILE A 1 111 ? 1.600 4.724 3.469 1.00 97.25 111 ILE A O 1
ATOM 887 N N . ASP A 1 112 ? -0.261 5.553 2.529 1.00 97.62 112 ASP A N 1
ATOM 888 C CA . ASP A 1 112 ? -0.737 6.215 3.753 1.00 97.62 112 ASP A CA 1
ATOM 889 C C . ASP A 1 112 ? -1.019 5.185 4.855 1.00 97.62 112 ASP A C 1
ATOM 891 O O . ASP A 1 112 ? -0.724 5.420 6.027 1.00 97.62 112 ASP A O 1
ATOM 895 N N . LYS A 1 113 ? -1.516 4.001 4.468 1.00 98.19 113 LYS A N 1
ATOM 896 C CA . LYS A 1 113 ? -1.720 2.869 5.382 1.00 98.19 113 LYS A CA 1
ATOM 897 C C . LYS A 1 113 ? -0.391 2.414 5.978 1.00 98.19 113 LYS A C 1
ATOM 899 O O . LYS A 1 113 ? -0.309 2.199 7.184 1.00 98.19 113 LYS A O 1
ATOM 904 N N . LEU A 1 114 ? 0.655 2.304 5.153 1.00 98.62 114 LEU A N 1
ATOM 905 C CA . LEU A 1 114 ? 2.008 1.975 5.621 1.00 98.62 114 LEU A CA 1
ATOM 906 C C . LEU A 1 114 ? 2.554 3.060 6.559 1.00 98.62 114 LEU A C 1
ATOM 908 O O . LEU A 1 114 ? 3.154 2.740 7.579 1.00 98.62 114 LEU A O 1
ATOM 912 N N . SER A 1 115 ? 2.324 4.337 6.247 1.00 98.56 115 SER A N 1
ATOM 913 C CA . SER A 1 115 ? 2.763 5.455 7.088 1.00 98.56 115 SER A CA 1
ATOM 914 C C . SER A 1 115 ? 2.086 5.470 8.460 1.00 98.56 115 SER A C 1
ATOM 916 O O . SER A 1 115 ? 2.740 5.774 9.455 1.00 98.56 115 SER A O 1
ATOM 918 N N . LEU A 1 116 ? 0.800 5.123 8.543 1.00 98.31 116 LEU A N 1
ATOM 919 C CA . LEU A 1 116 ? 0.110 4.999 9.830 1.00 98.31 116 LEU A CA 1
ATOM 920 C C . LEU A 1 116 ? 0.623 3.822 10.655 1.00 98.31 116 LEU A C 1
ATOM 922 O O . LEU A 1 116 ? 0.735 3.933 11.875 1.00 98.31 116 LEU A O 1
ATOM 926 N N . GLU A 1 117 ? 0.995 2.730 10.000 1.00 98.19 117 GLU A N 1
ATOM 927 C CA . GLU A 1 117 ? 1.592 1.591 10.682 1.00 98.19 117 GLU A CA 1
ATOM 928 C C . GLU A 1 117 ? 2.970 1.921 11.270 1.00 98.19 117 GLU A C 1
ATOM 930 O O . GLU A 1 117 ? 3.230 1.584 12.423 1.00 98.19 117 GLU A O 1
ATOM 935 N N . GLU A 1 118 ? 3.807 2.670 10.544 1.00 98.38 118 GLU A N 1
ATOM 936 C CA . GLU A 1 118 ? 5.061 3.226 11.085 1.00 98.38 118 GLU A CA 1
ATOM 937 C C . GLU A 1 118 ? 4.821 4.145 12.294 1.00 98.38 118 GLU A C 1
ATOM 939 O O . GLU A 1 118 ? 5.636 4.203 13.212 1.00 98.38 118 GLU A O 1
ATOM 944 N N . ALA A 1 119 ? 3.678 4.836 12.333 1.00 97.81 119 ALA A N 1
ATOM 945 C CA . ALA A 1 119 ? 3.262 5.653 13.471 1.00 97.81 119 ALA A CA 1
ATOM 946 C C . ALA A 1 119 ? 2.637 4.840 14.628 1.00 97.81 119 ALA A C 1
ATOM 948 O O . ALA A 1 119 ? 2.213 5.429 15.623 1.00 97.81 119 ALA A O 1
ATOM 949 N N . GLY A 1 120 ? 2.586 3.507 14.523 1.00 97.19 120 GLY A N 1
ATOM 950 C CA . GLY A 1 120 ? 2.071 2.603 15.555 1.00 97.19 120 GLY A CA 1
ATOM 951 C C . GLY A 1 120 ? 0.587 2.244 15.428 1.00 97.19 120 GLY A C 1
ATOM 952 O O . GLY A 1 120 ? 0.048 1.585 16.317 1.00 97.19 120 GLY A O 1
ATOM 953 N N . TYR A 1 121 ? -0.082 2.636 14.340 1.00 97.38 121 TYR A N 1
ATOM 954 C CA . TYR A 1 121 ? -1.499 2.347 14.103 1.00 97.38 121 TYR A CA 1
ATOM 955 C C . TYR A 1 121 ? -1.671 1.170 13.140 1.00 97.38 121 TYR A C 1
ATOM 957 O O . TYR A 1 121 ? -1.780 1.336 11.925 1.00 97.38 121 TYR A O 1
ATOM 965 N N . CYS A 1 122 ? -1.724 -0.043 13.693 1.00 95.94 122 CYS A N 1
ATOM 966 C CA . CYS A 1 122 ? -1.928 -1.263 12.907 1.00 95.94 122 CYS A CA 1
ATOM 967 C C . CYS A 1 122 ? -3.392 -1.480 12.486 1.00 95.94 122 CYS A C 1
ATOM 969 O O . CYS A 1 122 ? -3.638 -2.172 11.506 1.00 95.94 122 CYS A O 1
ATOM 971 N N . ASN A 1 123 ? -4.360 -0.867 13.173 1.00 97.06 123 ASN A N 1
ATOM 972 C CA . ASN A 1 123 ? -5.798 -0.919 12.870 1.00 97.06 123 ASN A CA 1
ATOM 973 C C . ASN A 1 123 ? -6.191 0.022 11.710 1.00 97.06 123 ASN A C 1
ATOM 975 O O . ASN A 1 123 ? -7.187 0.748 11.783 1.00 97.06 123 ASN A O 1
ATOM 979 N N . CYS A 1 124 ? -5.385 0.039 10.648 1.00 97.56 124 CYS A N 1
ATOM 980 C CA . CYS A 1 124 ? -5.537 0.930 9.506 1.00 97.56 124 CYS A CA 1
ATOM 981 C C . CYS A 1 124 ? -5.744 0.151 8.206 1.00 97.56 124 CYS A C 1
ATOM 983 O O . CYS A 1 124 ? -5.082 -0.854 7.952 1.00 97.56 124 CYS A O 1
ATOM 985 N N . VAL A 1 125 ? -6.606 0.673 7.337 1.00 98.00 125 VAL A N 1
ATOM 986 C CA . VAL A 1 125 ? -6.900 0.115 6.015 1.00 98.00 125 VAL A CA 1
ATOM 987 C C . VAL A 1 125 ? -6.949 1.197 4.945 1.00 98.00 125 VAL A C 1
ATOM 989 O O . VAL A 1 125 ? -7.287 2.340 5.246 1.00 98.00 125 VAL A O 1
ATOM 992 N N . SER A 1 126 ? -6.660 0.846 3.688 1.00 97.62 126 SER A N 1
ATOM 993 C CA . SER A 1 126 ? -6.882 1.752 2.550 1.00 97.62 126 SER A CA 1
ATOM 994 C C . SER A 1 126 ? -8.039 1.302 1.662 1.00 97.62 126 SER A C 1
ATOM 996 O O . SER A 1 126 ? -8.317 0.105 1.515 1.00 97.62 126 SER A O 1
ATOM 998 N N . VAL A 1 127 ? -8.722 2.270 1.050 1.00 95.00 127 VAL A N 1
ATOM 999 C CA . VAL A 1 127 ? -9.788 1.991 0.081 1.00 95.00 127 VAL A CA 1
ATOM 1000 C C . VAL A 1 127 ? -9.217 1.411 -1.229 1.00 95.00 127 VAL A C 1
ATOM 1002 O O . VAL A 1 127 ? -8.157 1.833 -1.690 1.00 95.00 127 VAL A O 1
ATOM 1005 N N . PRO A 1 128 ? -9.902 0.450 -1.886 1.00 87.50 128 PRO A N 1
ATOM 1006 C CA . PRO A 1 128 ? -9.396 -0.184 -3.114 1.00 87.50 128 PRO A CA 1
ATOM 1007 C C . PRO A 1 128 ? -9.400 0.745 -4.333 1.00 87.50 128 PRO A C 1
ATOM 1009 O O . PRO A 1 128 ? -8.613 0.578 -5.268 1.00 87.50 128 PRO A O 1
ATOM 1012 N N . ALA A 1 129 ? -10.307 1.716 -4.347 1.00 82.75 129 ALA A N 1
ATOM 1013 C CA . ALA A 1 129 ? -10.390 2.763 -5.349 1.00 82.75 129 ALA A CA 1
ATOM 1014 C C . ALA A 1 129 ? -10.398 4.086 -4.586 1.00 82.75 129 ALA A C 1
ATOM 1016 O O . ALA A 1 129 ? -11.320 4.317 -3.806 1.00 82.75 129 ALA A O 1
ATOM 1017 N N . GLY A 1 130 ? -9.343 4.888 -4.768 1.00 72.94 130 GLY A N 1
ATOM 1018 C CA . GLY A 1 130 ? -9.221 6.215 -4.159 1.00 72.94 130 GLY A CA 1
ATOM 1019 C C . GLY A 1 130 ? -10.337 7.160 -4.606 1.00 72.94 130 GLY A C 1
ATOM 1020 O O . GLY A 1 130 ? -11.278 6.757 -5.301 1.00 72.94 130 GLY A O 1
ATOM 1021 N N . ALA A 1 131 ? -10.237 8.432 -4.228 1.00 72.88 131 ALA A N 1
ATOM 1022 C CA . ALA A 1 131 ? -11.273 9.392 -4.576 1.00 72.88 131 ALA A CA 1
ATOM 1023 C C . ALA A 1 131 ? -11.374 9.559 -6.110 1.00 72.88 131 ALA A C 1
ATOM 1025 O O . ALA A 1 131 ? -10.353 9.628 -6.804 1.00 72.88 131 ALA A O 1
ATOM 1026 N N . PRO A 1 132 ? -12.591 9.616 -6.682 1.00 73.62 132 PRO A N 1
ATOM 1027 C CA . PRO A 1 132 ? -12.748 9.927 -8.096 1.00 73.62 132 PRO A CA 1
ATOM 1028 C C . PRO A 1 132 ? -12.236 11.346 -8.382 1.00 73.62 132 PRO A C 1
ATOM 1030 O O . PRO A 1 132 ? -12.404 12.250 -7.568 1.00 73.62 132 PRO A O 1
ATOM 1033 N N . GLN A 1 133 ? -11.661 11.562 -9.571 1.00 70.56 133 GLN A N 1
ATOM 1034 C CA . GLN A 1 133 ? -11.158 12.885 -9.981 1.00 70.56 133 GLN A CA 1
ATOM 1035 C C . GLN A 1 133 ? -12.253 13.958 -10.033 1.00 70.56 133 GLN A C 1
ATOM 1037 O O . GLN A 1 133 ? -11.971 15.147 -9.911 1.00 70.56 133 GLN A O 1
ATOM 1042 N N . THR A 1 134 ? -13.500 13.540 -10.230 1.00 75.69 134 THR A N 1
ATOM 1043 C CA . THR A 1 134 ? -14.668 14.413 -10.267 1.00 75.69 134 THR A CA 1
ATOM 1044 C C . THR A 1 134 ? -15.662 13.979 -9.207 1.00 75.69 134 THR A C 1
ATOM 1046 O O . THR A 1 134 ? -15.988 12.793 -9.103 1.00 75.69 134 THR A O 1
ATOM 1049 N N . VAL A 1 135 ? -16.197 14.948 -8.469 1.00 76.56 135 VAL A N 1
ATOM 1050 C CA . VAL A 1 135 ? -17.328 14.712 -7.574 1.00 76.56 135 VAL A CA 1
ATOM 1051 C C . VAL A 1 135 ? -18.555 14.293 -8.382 1.00 76.56 135 VAL A C 1
ATOM 1053 O O . VAL A 1 135 ? -18.782 14.759 -9.499 1.00 76.56 135 VAL A O 1
ATOM 1056 N N . SER A 1 136 ? -19.341 13.377 -7.824 1.00 75.75 136 SER A N 1
ATOM 1057 C CA . SER A 1 136 ? -20.613 12.978 -8.421 1.00 75.75 136 SER A CA 1
ATOM 1058 C C . SER A 1 136 ? -21.565 14.175 -8.459 1.00 75.75 136 SER A C 1
ATOM 1060 O O . SER A 1 136 ? -21.722 14.864 -7.458 1.00 75.75 136 SER A O 1
ATOM 1062 N N . SER A 1 137 ? -22.243 14.387 -9.589 1.00 80.69 137 SER A N 1
ATOM 1063 C CA . SER A 1 137 ? -23.346 15.354 -9.702 1.00 80.69 137 SER A CA 1
ATOM 1064 C C . SER A 1 137 ? -24.671 14.828 -9.141 1.00 80.69 137 SER A C 1
ATOM 1066 O O . SER A 1 137 ? -25.662 15.552 -9.126 1.00 80.69 137 SER A O 1
ATOM 1068 N N . LYS A 1 138 ? -24.714 13.560 -8.712 1.00 82.00 138 LYS A N 1
ATOM 1069 C CA . LYS A 1 138 ? -25.891 12.970 -8.064 1.00 82.00 138 LYS A CA 1
ATOM 1070 C C . LYS A 1 138 ? -26.089 13.590 -6.686 1.00 82.00 138 LYS A C 1
ATOM 1072 O O . LYS A 1 138 ? -25.119 13.751 -5.948 1.00 82.00 138 LYS A O 1
ATOM 1077 N N . GLU A 1 139 ? -27.344 13.868 -6.349 1.00 81.56 139 GLU A N 1
ATOM 1078 C CA . GLU A 1 139 ? -27.736 14.259 -4.998 1.00 81.56 139 GLU A CA 1
ATOM 1079 C C . GLU A 1 139 ? -27.266 13.209 -3.986 1.00 81.56 139 GLU A C 1
ATOM 1081 O O . GLU A 1 139 ? -27.244 12.004 -4.272 1.00 81.56 139 GLU A O 1
ATOM 1086 N N . LEU A 1 140 ? -26.841 13.682 -2.814 1.00 81.12 140 LEU A N 1
ATOM 1087 C CA . LEU A 1 140 ? -26.484 12.800 -1.714 1.00 81.12 140 LEU A CA 1
ATOM 1088 C C . LEU A 1 140 ? -27.716 11.975 -1.319 1.00 81.12 140 LEU A C 1
ATOM 1090 O O . LEU A 1 140 ? -28.834 12.497 -1.369 1.00 81.12 140 LEU A O 1
ATOM 1094 N N . PRO A 1 141 ? -27.536 10.702 -0.925 1.00 80.94 141 PRO A N 1
ATOM 1095 C CA . PRO A 1 141 ? -28.629 9.957 -0.324 1.00 80.94 141 PRO A CA 1
ATOM 1096 C C . PRO A 1 141 ? -29.190 10.737 0.879 1.00 80.94 141 PRO A C 1
ATOM 1098 O O . PRO A 1 141 ? -28.443 11.487 1.519 1.00 80.94 141 PRO A O 1
ATOM 1101 N N . PRO A 1 142 ? -30.493 10.586 1.183 1.00 80.44 142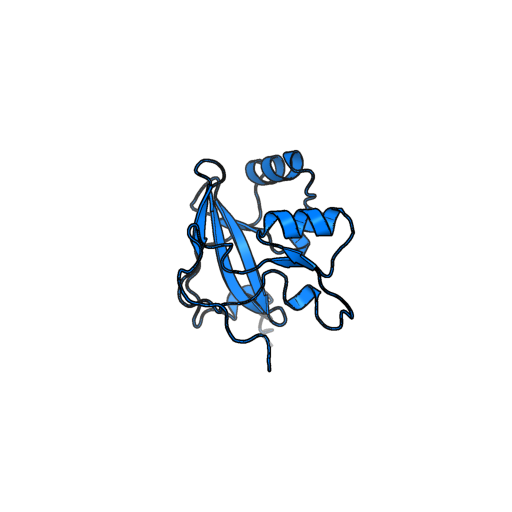 PRO A N 1
ATOM 1102 C CA . PRO A 1 142 ? -31.091 11.194 2.363 1.00 80.44 142 PRO A CA 1
ATOM 1103 C C . PRO A 1 142 ? -30.274 10.854 3.612 1.00 80.44 142 PRO A C 1
ATOM 1105 O O . PRO A 1 142 ? -29.716 9.764 3.708 1.00 80.44 142 PRO A O 1
ATOM 1108 N N . ILE A 1 143 ? -30.230 11.776 4.573 1.00 85.44 143 ILE A N 1
ATOM 1109 C CA . ILE A 1 143 ? -29.486 11.612 5.835 1.00 85.44 143 ILE A CA 1
ATOM 1110 C C . ILE A 1 143 ? -30.027 10.447 6.697 1.00 85.44 143 ILE A C 1
ATOM 1112 O O . ILE A 1 143 ? -29.359 10.033 7.640 1.00 85.44 143 ILE A O 1
ATOM 1116 N N . ASP A 1 144 ? -31.161 9.851 6.325 1.00 73.88 144 ASP A N 1
ATOM 1117 C CA . ASP A 1 144 ? -31.812 8.778 7.070 1.00 73.88 144 ASP A CA 1
ATOM 1118 C C . ASP A 1 144 ? -31.697 7.410 6.373 1.00 73.88 144 ASP A C 1
ATOM 1120 O O . ASP A 1 144 ? -32.305 7.193 5.318 1.00 73.88 144 ASP A O 1
ATOM 1124 N N . GLN A 1 145 ? -30.962 6.487 7.012 1.00 51.16 145 GLN A N 1
ATOM 1125 C CA . GLN A 1 145 ? -31.378 5.102 7.312 1.00 51.16 145 GLN A CA 1
ATOM 1126 C C . GLN A 1 145 ? -30.432 4.428 8.312 1.00 51.16 145 GLN A C 1
ATOM 1128 O O . GLN A 1 145 ? -29.212 4.380 8.040 1.00 51.16 145 GLN A O 1
#